Protein AF-A0A2N5ZQQ6-F1 (afdb_monomer)

Structure (mmCIF, N/CA/C/O backbone):
data_AF-A0A2N5ZQQ6-F1
#
_entry.id   AF-A0A2N5ZQQ6-F1
#
loop_
_atom_site.group_PDB
_atom_site.id
_atom_site.type_symbol
_atom_site.label_atom_id
_atom_site.label_alt_id
_atom_site.label_comp_id
_atom_site.label_asym_id
_atom_site.label_entity_id
_atom_site.label_seq_id
_atom_site.pdbx_PDB_ins_code
_atom_site.Cartn_x
_atom_site.Cartn_y
_atom_site.Cartn_z
_atom_site.occupancy
_atom_site.B_iso_or_equiv
_atom_site.auth_seq_id
_atom_site.auth_comp_id
_atom_site.auth_asym_id
_atom_site.auth_atom_id
_atom_site.pdbx_PDB_model_num
ATOM 1 N N . MET A 1 1 ? 8.781 -5.656 -29.644 1.00 57.94 1 MET A N 1
ATOM 2 C CA . MET A 1 1 ? 8.511 -6.253 -28.310 1.00 57.94 1 MET A CA 1
ATOM 3 C C . MET A 1 1 ? 8.900 -5.355 -27.125 1.00 57.94 1 MET A C 1
ATOM 5 O O . MET A 1 1 ? 8.146 -5.295 -26.163 1.00 57.94 1 MET A O 1
ATOM 9 N N . MET A 1 2 ? 9.999 -4.590 -27.186 1.00 62.81 2 MET A N 1
ATOM 10 C CA . MET A 1 2 ? 10.494 -3.766 -26.062 1.00 62.81 2 MET A CA 1
ATOM 11 C C . MET A 1 2 ? 9.524 -2.664 -25.565 1.00 62.81 2 MET A C 1
ATOM 13 O O . MET A 1 2 ? 9.426 -2.421 -24.361 1.00 62.81 2 MET A O 1
ATOM 17 N N . ASN A 1 3 ? 8.734 -2.054 -26.461 1.00 72.44 3 ASN A N 1
ATOM 18 C CA . ASN A 1 3 ? 7.727 -1.044 -26.089 1.00 72.44 3 ASN A CA 1
ATOM 19 C C . ASN A 1 3 ? 6.546 -1.614 -25.287 1.00 72.44 3 ASN A C 1
ATOM 21 O O . ASN A 1 3 ? 6.039 -0.938 -24.393 1.00 72.44 3 ASN A O 1
ATOM 25 N N . LEU A 1 4 ? 6.141 -2.862 -25.546 1.00 72.31 4 LEU A N 1
ATOM 26 C CA . LEU A 1 4 ? 5.049 -3.513 -24.812 1.00 72.31 4 LEU A CA 1
ATOM 27 C C . LEU A 1 4 ? 5.448 -3.758 -23.353 1.00 72.31 4 LEU A C 1
ATOM 29 O O . LEU A 1 4 ? 4.698 -3.428 -22.441 1.00 72.31 4 LEU A O 1
ATOM 33 N N . ILE A 1 5 ? 6.678 -4.221 -23.127 1.00 74.69 5 ILE A N 1
ATOM 34 C CA . ILE A 1 5 ? 7.236 -4.472 -21.790 1.00 74.69 5 ILE A CA 1
ATOM 35 C C . ILE A 1 5 ? 7.366 -3.162 -20.998 1.00 74.69 5 ILE A C 1
ATOM 37 O O . ILE A 1 5 ? 7.087 -3.113 -19.799 1.00 74.69 5 ILE A O 1
ATOM 41 N N . LYS A 1 6 ? 7.750 -2.065 -21.663 1.00 75.25 6 LYS A N 1
ATOM 42 C CA . LYS A 1 6 ? 7.822 -0.730 -21.045 1.00 75.25 6 LYS A CA 1
ATOM 43 C C . LYS A 1 6 ? 6.433 -0.223 -20.632 1.00 75.25 6 LYS A C 1
ATOM 45 O O . LYS A 1 6 ? 6.281 0.316 -19.535 1.00 75.25 6 LYS A O 1
ATOM 50 N N . ASN A 1 7 ? 5.415 -0.465 -21.461 1.00 78.69 7 ASN A N 1
ATOM 51 C CA . ASN A 1 7 ? 4.027 -0.117 -21.151 1.00 78.69 7 ASN A CA 1
ATOM 52 C C . ASN A 1 7 ? 3.463 -0.947 -19.988 1.00 78.69 7 ASN A C 1
ATOM 54 O O . ASN A 1 7 ? 2.850 -0.385 -19.080 1.00 78.69 7 ASN A O 1
ATOM 58 N N . ILE A 1 8 ? 3.723 -2.259 -19.972 1.00 79.50 8 ILE A N 1
ATOM 59 C CA . ILE A 1 8 ? 3.305 -3.162 -18.889 1.00 79.50 8 ILE A CA 1
ATOM 60 C C . ILE A 1 8 ? 3.950 -2.733 -17.569 1.00 79.50 8 ILE A C 1
ATOM 62 O O . ILE A 1 8 ? 3.241 -2.551 -16.580 1.00 79.50 8 ILE A O 1
ATOM 66 N N . ARG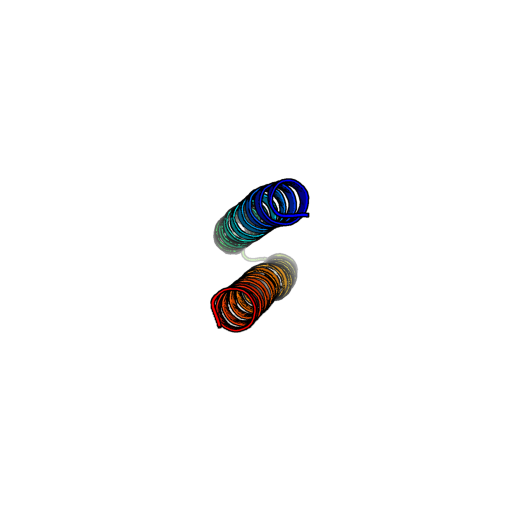 A 1 9 ? 5.261 -2.447 -17.558 1.00 76.88 9 ARG A N 1
ATOM 67 C CA . ARG A 1 9 ? 5.956 -1.918 -16.371 1.00 76.88 9 ARG A CA 1
ATOM 68 C C . ARG A 1 9 ? 5.313 -0.643 -15.835 1.00 76.88 9 ARG A C 1
ATOM 70 O O . ARG A 1 9 ? 5.129 -0.525 -14.624 1.00 76.88 9 ARG A O 1
ATOM 77 N N . LYS A 1 10 ? 4.965 0.303 -16.713 1.00 81.38 10 LYS A N 1
ATOM 78 C CA . LYS A 1 10 ? 4.336 1.573 -16.316 1.00 81.38 10 LYS A CA 1
ATOM 79 C C . LYS A 1 10 ? 2.944 1.346 -15.716 1.00 81.38 10 LYS A C 1
ATOM 81 O O . LYS A 1 10 ? 2.631 1.933 -14.682 1.00 81.38 10 LYS A O 1
ATOM 86 N N . LYS A 1 11 ? 2.149 0.450 -16.312 1.00 80.69 11 LYS A N 1
ATOM 87 C CA . LYS A 1 11 ? 0.813 0.079 -15.818 1.00 80.69 11 LYS A CA 1
ATOM 88 C C . LYS A 1 11 ? 0.881 -0.618 -14.460 1.00 80.69 11 LYS A C 1
ATOM 90 O O . LYS A 1 11 ? 0.207 -0.189 -13.531 1.00 80.69 11 LYS A O 1
ATOM 95 N N . VAL A 1 12 ? 1.749 -1.621 -14.319 1.00 83.06 12 VAL A N 1
ATOM 96 C CA . VAL A 1 12 ? 1.949 -2.360 -13.061 1.00 83.06 12 VAL A CA 1
ATOM 97 C C . VAL A 1 12 ? 2.418 -1.424 -11.948 1.00 83.06 12 VAL A C 1
ATOM 99 O O . VAL A 1 12 ? 1.914 -1.503 -10.835 1.00 83.06 12 VAL A O 1
ATOM 102 N N . ASN A 1 13 ? 3.303 -0.468 -12.245 1.00 83.75 13 ASN A N 1
ATOM 103 C CA . ASN A 1 13 ? 3.732 0.523 -11.258 1.00 83.75 13 ASN A CA 1
ATOM 104 C C . ASN A 1 13 ? 2.585 1.442 -10.801 1.00 83.75 13 ASN A C 1
ATOM 106 O O . ASN A 1 13 ? 2.494 1.772 -9.621 1.00 83.75 13 ASN A O 1
ATOM 110 N N . GLY A 1 14 ? 1.703 1.841 -11.724 1.00 85.44 14 GLY A N 1
ATOM 111 C CA . GLY A 1 14 ? 0.499 2.609 -11.398 1.00 85.44 14 GLY A CA 1
ATOM 112 C C . GLY A 1 14 ? -0.491 1.819 -10.539 1.00 85.44 14 GLY A C 1
ATOM 113 O O . GLY A 1 14 ? -1.049 2.368 -9.589 1.00 85.44 14 GLY A O 1
ATOM 114 N N . ILE A 1 15 ? -0.650 0.523 -10.823 1.00 86.56 15 ILE A N 1
ATOM 115 C CA . ILE A 1 15 ? -1.485 -0.390 -10.034 1.00 86.56 15 ILE A CA 1
ATOM 116 C C . ILE A 1 15 ? -0.903 -0.540 -8.627 1.00 86.56 15 ILE A C 1
ATOM 118 O O . ILE A 1 15 ? -1.607 -0.261 -7.666 1.00 86.56 15 ILE A O 1
ATOM 122 N N . ILE A 1 16 ? 0.387 -0.869 -8.490 1.00 85.38 16 ILE A N 1
ATOM 123 C CA . ILE A 1 16 ? 1.065 -0.977 -7.185 1.00 85.38 16 ILE A CA 1
ATOM 124 C C . ILE A 1 16 ? 0.855 0.303 -6.371 1.00 85.38 16 ILE A C 1
ATOM 126 O O . ILE A 1 16 ? 0.399 0.235 -5.234 1.00 85.38 16 ILE A O 1
ATOM 130 N N . ARG A 1 17 ? 1.101 1.475 -6.973 1.00 86.12 17 ARG A N 1
ATOM 131 C CA . ARG A 1 17 ? 0.925 2.765 -6.296 1.00 86.12 17 ARG A CA 1
ATOM 132 C C . ARG A 1 17 ? -0.520 2.996 -5.851 1.00 86.12 17 ARG A C 1
ATOM 134 O O . ARG A 1 17 ? -0.729 3.469 -4.740 1.00 86.12 17 ARG A O 1
ATOM 141 N N . SER A 1 18 ? -1.497 2.655 -6.689 1.00 88.44 18 SER A N 1
ATOM 142 C CA . SER A 1 18 ? -2.916 2.798 -6.346 1.00 88.44 18 SER A CA 1
ATOM 143 C C . SER A 1 18 ? -3.295 1.874 -5.191 1.00 88.44 18 SER A C 1
ATOM 145 O O . SER A 1 18 ? -3.839 2.346 -4.203 1.00 88.44 18 SER A O 1
ATOM 147 N N . PHE A 1 19 ? -2.915 0.594 -5.257 1.00 84.38 19 PHE A N 1
ATOM 148 C CA . PHE A 1 19 ? -3.157 -0.375 -4.185 1.00 84.38 19 PHE A CA 1
ATOM 149 C C . PHE A 1 19 ? -2.518 0.065 -2.857 1.00 84.38 19 PHE A C 1
ATOM 151 O O . PHE A 1 19 ? -3.157 -0.036 -1.811 1.00 84.38 19 PHE A O 1
ATOM 158 N N . THR A 1 20 ? -1.294 0.606 -2.888 1.00 85.25 20 THR A N 1
ATOM 159 C CA . THR A 1 20 ? -0.640 1.153 -1.691 1.00 85.25 20 THR A CA 1
ATOM 160 C C . THR A 1 20 ? -1.404 2.345 -1.119 1.00 85.25 20 THR A C 1
ATOM 162 O O . THR A 1 20 ? -1.679 2.366 0.077 1.00 85.25 20 THR A O 1
ATOM 165 N N . ILE A 1 21 ? -1.778 3.321 -1.954 1.00 90.94 21 ILE A N 1
ATOM 166 C CA . ILE A 1 21 ? -2.515 4.513 -1.507 1.00 90.94 21 ILE A CA 1
ATOM 167 C C . ILE A 1 21 ? -3.872 4.117 -0.917 1.00 90.94 21 ILE A C 1
ATOM 169 O O . ILE A 1 21 ? -4.211 4.566 0.176 1.00 90.94 21 ILE A O 1
ATOM 173 N N . THR A 1 22 ? -4.624 3.248 -1.596 1.00 89.12 22 THR A N 1
ATOM 174 C CA . THR A 1 22 ? -5.934 2.777 -1.132 1.00 89.12 22 THR A CA 1
ATOM 175 C C . THR A 1 22 ? -5.824 2.003 0.182 1.00 89.12 22 THR A C 1
ATOM 177 O O . THR A 1 22 ? -6.613 2.249 1.092 1.00 89.12 22 THR A O 1
ATOM 180 N N . GLY A 1 23 ? -4.827 1.122 0.326 1.00 84.62 23 GLY A N 1
ATOM 181 C CA . GLY A 1 23 ? -4.588 0.391 1.574 1.00 84.62 23 GLY A CA 1
ATOM 182 C C . GLY A 1 23 ? -4.260 1.315 2.751 1.00 84.62 23 GLY A C 1
ATOM 183 O O . GLY A 1 23 ? -4.809 1.150 3.837 1.00 84.62 23 GLY A O 1
ATOM 184 N N . VAL A 1 24 ? -3.429 2.338 2.532 1.00 89.25 24 VAL A N 1
ATOM 185 C CA . VAL A 1 24 ? -3.112 3.343 3.562 1.00 89.25 24 VAL A CA 1
ATOM 186 C C . VAL A 1 24 ? -4.344 4.178 3.932 1.00 89.25 24 VAL A C 1
ATOM 188 O O . VAL A 1 24 ? -4.596 4.409 5.111 1.00 89.25 24 VAL A O 1
ATOM 191 N N . LEU A 1 25 ? -5.151 4.589 2.952 1.00 90.81 25 LEU A N 1
ATOM 192 C CA . LEU A 1 25 ? -6.405 5.316 3.190 1.00 90.81 25 LEU A CA 1
ATOM 193 C C . LEU A 1 25 ? -7.393 4.515 4.046 1.00 90.81 25 LEU A C 1
ATOM 195 O O . LEU A 1 25 ? -7.981 5.063 4.977 1.00 90.81 25 LEU A O 1
ATOM 199 N N . LEU A 1 26 ? -7.541 3.218 3.766 1.00 86.94 26 LEU A N 1
ATOM 200 C CA . LEU A 1 26 ? -8.382 2.311 4.553 1.00 86.94 26 LEU A CA 1
ATOM 201 C C . LEU A 1 26 ? -7.907 2.187 6.007 1.00 86.94 26 LEU A C 1
ATOM 203 O O . LEU A 1 26 ? -8.738 2.137 6.909 1.00 86.94 26 LEU A O 1
ATOM 207 N N . ILE A 1 27 ? -6.592 2.193 6.247 1.00 88.25 27 ILE A N 1
ATOM 208 C CA . ILE A 1 27 ? -6.023 2.204 7.603 1.00 88.25 27 ILE A CA 1
ATOM 209 C C . ILE A 1 27 ? -6.436 3.475 8.351 1.00 88.25 27 ILE A C 1
ATOM 211 O O . ILE A 1 27 ? -6.936 3.389 9.472 1.00 88.25 27 ILE A O 1
ATOM 215 N N . PHE A 1 28 ? -6.280 4.648 7.730 1.00 88.81 28 PHE A N 1
ATOM 216 C CA . PHE A 1 28 ? -6.691 5.911 8.350 1.00 88.81 28 PHE A CA 1
ATOM 217 C C . PHE A 1 28 ? -8.190 5.938 8.661 1.00 88.81 28 PHE A C 1
ATOM 219 O O . PHE A 1 28 ? -8.579 6.339 9.758 1.00 88.81 28 PHE A O 1
ATOM 226 N N . LEU A 1 29 ? -9.023 5.467 7.729 1.00 86.06 29 LEU A N 1
ATOM 227 C CA . LEU A 1 29 ? -10.467 5.348 7.932 1.00 86.06 29 LEU A CA 1
ATOM 228 C C . LEU A 1 29 ? -10.807 4.413 9.098 1.00 86.06 29 LEU A C 1
ATOM 230 O O . LEU A 1 29 ? -11.624 4.778 9.939 1.00 86.06 29 LEU A O 1
ATOM 234 N N . GLY A 1 30 ? -10.147 3.258 9.202 1.00 85.56 30 GLY A N 1
ATOM 235 C CA . GLY A 1 30 ? -10.339 2.330 10.319 1.00 85.56 30 GLY A CA 1
ATOM 236 C C . GLY A 1 30 ? -10.029 2.965 11.679 1.00 85.56 30 GLY A C 1
ATOM 237 O O . GLY A 1 30 ? -10.812 2.820 12.618 1.00 85.56 30 GLY A O 1
ATOM 238 N N . ILE A 1 31 ? -8.935 3.730 11.774 1.00 84.69 31 ILE A N 1
ATOM 239 C CA . ILE A 1 31 ? -8.545 4.447 13.004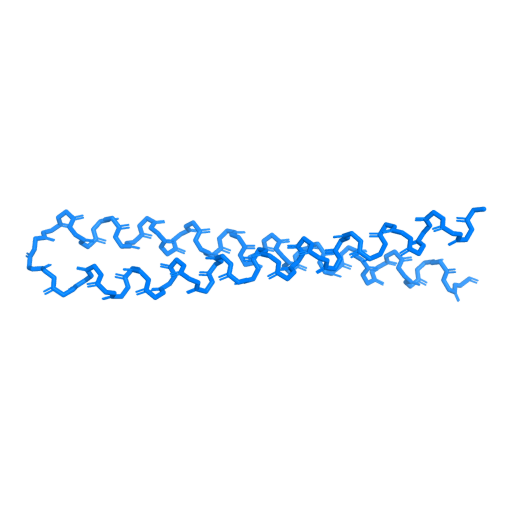 1.00 84.69 31 ILE A CA 1
ATOM 240 C C . ILE A 1 31 ? -9.564 5.540 13.360 1.00 84.69 31 ILE A C 1
ATOM 242 O O . ILE A 1 31 ? -9.921 5.694 14.525 1.00 84.69 31 ILE A O 1
ATOM 246 N N . LEU A 1 32 ? -10.053 6.286 12.366 1.00 84.12 32 LEU A N 1
ATOM 247 C CA . LEU A 1 32 ? -11.079 7.318 12.560 1.00 84.12 32 LEU A CA 1
ATOM 248 C C . LEU A 1 32 ? -12.398 6.729 13.069 1.00 84.12 32 LEU A C 1
ATOM 250 O O . LEU A 1 32 ? -13.050 7.321 13.929 1.00 84.12 32 LEU A O 1
ATOM 254 N N . ILE A 1 33 ? -12.775 5.562 12.548 1.00 84.12 33 ILE A N 1
ATOM 255 C CA . ILE A 1 33 ? -14.002 4.858 12.920 1.00 84.12 33 ILE A CA 1
ATOM 256 C C . ILE A 1 33 ? -13.926 4.407 14.384 1.00 84.12 33 ILE A C 1
ATOM 258 O O . ILE A 1 33 ? -14.864 4.682 15.128 1.00 84.12 33 ILE A O 1
ATOM 262 N N . LEU A 1 34 ? -12.790 3.853 14.827 1.00 79.44 34 LEU A N 1
ATOM 263 C CA . LEU A 1 34 ? -12.522 3.355 16.192 1.00 79.44 34 LEU A CA 1
ATOM 264 C C . LEU A 1 34 ? -12.780 4.347 17.346 1.00 79.44 34 LEU A C 1
ATOM 266 O O . LEU A 1 34 ? -12.780 3.931 18.499 1.00 79.44 34 LEU A O 1
ATOM 270 N N . LYS A 1 35 ? -13.025 5.632 17.070 1.00 75.81 35 LYS A N 1
ATOM 271 C CA . LYS A 1 35 ? -13.363 6.640 18.086 1.00 75.81 35 LYS A CA 1
ATOM 272 C C . LYS A 1 35 ? -14.751 6.439 18.725 1.00 75.81 35 LYS A C 1
ATOM 274 O O . LYS A 1 35 ? -15.006 7.009 19.779 1.00 75.81 35 LYS A O 1
ATOM 279 N N . ASN A 1 36 ? -15.658 5.684 18.099 1.00 70.69 36 ASN A N 1
ATOM 280 C CA . ASN A 1 36 ? -16.999 5.448 18.646 1.00 70.69 36 ASN A CA 1
ATOM 281 C C . ASN A 1 36 ? -17.061 4.172 19.506 1.00 70.69 36 ASN A C 1
ATOM 283 O O . ASN A 1 36 ? -16.662 3.108 19.037 1.00 70.69 36 ASN A O 1
ATOM 287 N N . ASP A 1 37 ? -17.685 4.248 20.687 1.00 75.50 37 ASP A N 1
ATOM 288 C CA . ASP A 1 37 ? -17.763 3.165 21.694 1.00 75.50 37 ASP A CA 1
ATOM 289 C C . ASP A 1 37 ? -18.614 1.937 21.299 1.00 75.50 37 ASP A C 1
ATOM 291 O O . ASP A 1 37 ? -18.808 1.009 22.085 1.00 75.50 37 ASP A O 1
ATOM 295 N N . TYR A 1 38 ? -19.147 1.888 20.076 1.00 81.25 38 TYR A N 1
ATOM 296 C CA . TYR A 1 38 ? -19.973 0.766 19.629 1.00 81.25 38 TYR A CA 1
ATOM 297 C C . TYR A 1 38 ? -19.117 -0.436 19.205 1.00 81.25 38 TYR A C 1
ATOM 299 O O . TYR A 1 38 ? -18.227 -0.323 18.368 1.00 81.25 38 TYR A O 1
ATOM 307 N N . ILE A 1 39 ? -19.462 -1.636 19.678 1.00 79.12 39 ILE A N 1
ATOM 308 C CA . ILE A 1 39 ? -18.793 -2.898 19.295 1.00 79.12 39 ILE A CA 1
ATOM 309 C C . ILE A 1 39 ? -18.803 -3.119 17.767 1.00 79.12 39 ILE A C 1
ATOM 311 O O . ILE A 1 39 ? -17.826 -3.605 17.194 1.00 79.12 39 ILE A O 1
ATOM 315 N N . PHE A 1 40 ? -19.869 -2.696 17.078 1.00 78.50 40 PHE A N 1
ATOM 316 C CA . PHE A 1 40 ? -19.955 -2.742 15.612 1.00 78.50 40 PHE A CA 1
ATOM 317 C C . PHE A 1 40 ? -18.872 -1.905 14.919 1.00 78.50 40 PHE A C 1
ATOM 319 O O . PHE A 1 40 ? -18.349 -2.312 13.885 1.00 78.50 40 PHE A O 1
ATOM 326 N N . THR A 1 41 ? -18.492 -0.771 15.505 1.00 84.38 41 THR A N 1
ATOM 327 C CA . THR A 1 41 ? -17.428 0.111 15.013 1.00 84.38 41 THR A CA 1
ATOM 328 C C . THR A 1 41 ? -16.084 -0.608 14.980 1.00 84.38 41 THR A C 1
ATOM 330 O O . THR A 1 41 ? -15.358 -0.531 13.989 1.00 84.38 41 THR A O 1
ATOM 333 N N . VAL A 1 42 ? -15.778 -1.357 16.044 1.00 82.44 42 VAL A N 1
ATOM 334 C CA . VAL A 1 42 ? -14.551 -2.15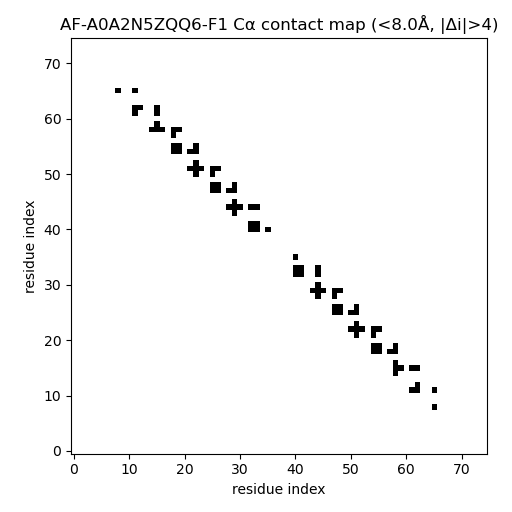3 16.149 1.00 82.44 42 VAL A CA 1
ATOM 335 C C . VAL A 1 42 ? -14.543 -3.248 15.087 1.00 82.44 42 VAL A C 1
ATOM 337 O O . VAL A 1 42 ? -13.547 -3.401 14.386 1.00 82.44 42 VAL A O 1
ATOM 340 N N . LEU A 1 43 ? -15.662 -3.958 14.908 1.00 88.12 43 LEU A N 1
ATOM 341 C CA . LEU A 1 43 ? -15.790 -5.022 13.908 1.00 88.12 43 LEU A CA 1
ATOM 342 C C . LEU A 1 43 ? -15.569 -4.497 12.476 1.00 88.12 43 LEU A C 1
ATOM 344 O O . LEU A 1 43 ? -14.846 -5.108 11.687 1.00 88.12 43 LEU A O 1
ATOM 348 N N . VAL A 1 44 ? -16.152 -3.338 12.153 1.00 87.50 44 VAL A N 1
ATOM 349 C CA . VAL A 1 44 ? -16.008 -2.682 10.844 1.00 87.50 44 VAL A CA 1
ATOM 350 C C . VAL A 1 44 ? -14.580 -2.183 10.623 1.00 87.50 44 VAL A C 1
ATOM 352 O O . VAL A 1 44 ? -14.030 -2.379 9.538 1.00 87.50 44 VAL A O 1
ATOM 355 N N . ALA A 1 45 ? -13.950 -1.589 11.639 1.00 87.38 45 ALA A N 1
ATOM 356 C CA . ALA A 1 45 ? -12.556 -1.166 11.555 1.00 87.38 45 ALA A CA 1
ATOM 357 C C . ALA A 1 45 ? -11.630 -2.367 11.300 1.00 87.38 45 ALA A C 1
ATOM 359 O O . ALA A 1 45 ? -10.779 -2.315 10.413 1.00 87.38 45 ALA A O 1
ATOM 360 N N . LEU A 1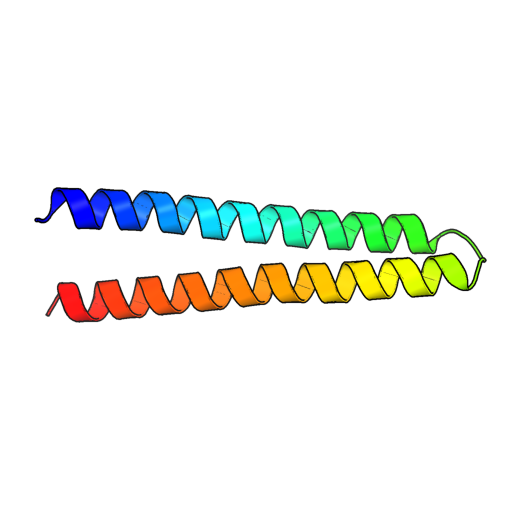 46 ? -11.840 -3.479 12.010 1.00 88.44 46 LEU A N 1
ATOM 361 C CA . LEU A 1 46 ? -11.071 -4.716 11.844 1.00 88.44 46 LEU A CA 1
ATOM 362 C C . LEU A 1 46 ? -11.221 -5.289 10.430 1.00 88.44 46 LEU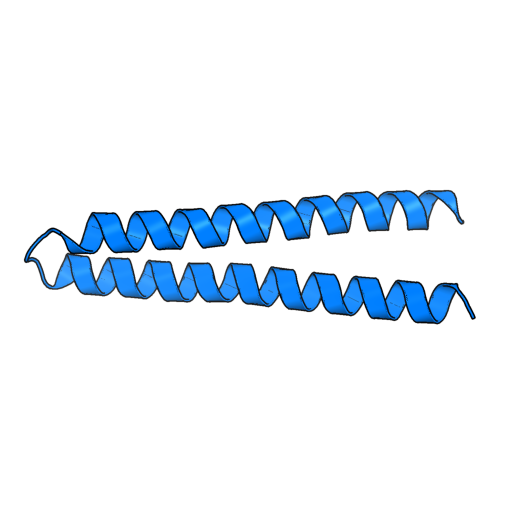 A C 1
ATOM 364 O O . LEU A 1 46 ? -10.229 -5.655 9.798 1.00 88.44 46 LEU A O 1
ATOM 368 N N . PHE A 1 47 ? -12.442 -5.282 9.892 1.00 89.94 47 PHE A N 1
ATOM 369 C CA . PHE A 1 47 ? -12.689 -5.651 8.502 1.00 89.94 47 PHE A CA 1
ATOM 370 C C . PHE A 1 47 ? -11.938 -4.732 7.524 1.00 89.94 47 PHE A C 1
ATOM 372 O O . PHE A 1 47 ? -11.254 -5.223 6.624 1.00 89.94 47 PHE A O 1
ATOM 379 N N . MET A 1 48 ? -11.979 -3.410 7.727 1.00 89.06 48 MET A N 1
ATOM 380 C CA . MET A 1 48 ? -11.216 -2.457 6.907 1.00 89.06 48 MET A CA 1
ATOM 381 C C . MET A 1 48 ? -9.706 -2.706 6.968 1.00 89.06 48 MET A C 1
ATOM 383 O O . MET A 1 48 ? -9.044 -2.627 5.933 1.00 89.06 48 MET A O 1
ATOM 387 N N . PHE A 1 49 ? -9.158 -3.061 8.132 1.00 88.00 49 PHE A N 1
ATOM 388 C CA . PHE A 1 49 ? -7.743 -3.417 8.274 1.00 88.00 49 PHE A CA 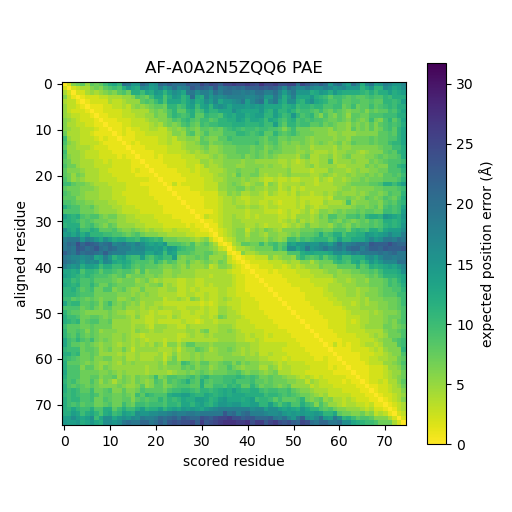1
ATOM 389 C C . PHE A 1 49 ? -7.376 -4.693 7.511 1.00 88.00 49 PHE A C 1
ATOM 391 O O . PHE A 1 49 ? -6.342 -4.724 6.842 1.00 88.00 49 PHE A O 1
ATOM 398 N N . ILE A 1 50 ? -8.221 -5.728 7.551 1.00 91.38 50 ILE A N 1
ATOM 399 C CA . ILE A 1 50 ? -8.016 -6.968 6.781 1.00 91.38 50 ILE A CA 1
ATOM 400 C C . ILE A 1 50 ? -8.012 -6.669 5.277 1.00 91.38 50 ILE A C 1
ATOM 402 O O . ILE A 1 50 ? -7.147 -7.143 4.529 1.00 91.38 50 ILE A O 1
ATOM 406 N N . VAL A 1 51 ? -8.953 -5.838 4.831 1.00 90.19 51 VAL A N 1
ATOM 407 C CA . VAL A 1 51 ? -9.040 -5.404 3.436 1.00 90.19 51 VAL A CA 1
ATOM 408 C C . VAL A 1 51 ? -7.790 -4.606 3.054 1.00 90.19 51 VAL A C 1
ATOM 410 O O . VAL A 1 51 ? -7.133 -4.941 2.067 1.00 90.19 51 VAL A O 1
ATOM 413 N N . ALA A 1 52 ? -7.384 -3.626 3.864 1.00 89.50 52 ALA A N 1
ATOM 414 C CA . ALA A 1 52 ? -6.165 -2.846 3.655 1.00 89.50 52 ALA A CA 1
ATOM 415 C C . ALA A 1 52 ? -4.911 -3.726 3.554 1.00 89.50 52 ALA A C 1
ATOM 417 O O . ALA A 1 52 ? -4.107 -3.560 2.633 1.00 89.50 52 ALA A O 1
ATOM 418 N N . TYR A 1 53 ? -4.765 -4.696 4.459 1.00 88.94 53 TYR A N 1
ATOM 419 C CA . TYR A 1 53 ? -3.666 -5.657 4.439 1.00 88.94 53 TYR A CA 1
ATOM 420 C C . TYR A 1 53 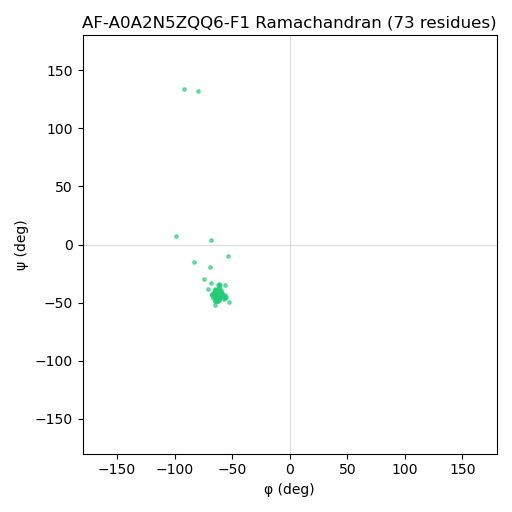? -3.649 -6.471 3.141 1.00 88.94 53 TYR A C 1
ATOM 422 O O . TYR A 1 53 ? -2.593 -6.661 2.538 1.00 88.94 53 TYR A O 1
ATOM 430 N N . THR A 1 54 ? -4.819 -6.891 2.659 1.00 90.00 54 THR A N 1
ATOM 431 C CA . THR A 1 54 ? -4.954 -7.617 1.388 1.00 90.00 54 THR A CA 1
ATOM 432 C C . THR A 1 54 ? -4.509 -6.757 0.203 1.00 90.00 54 THR A C 1
ATOM 434 O O . THR A 1 54 ? -3.740 -7.226 -0.640 1.00 90.00 54 THR A O 1
ATOM 437 N N . PHE A 1 55 ? -4.911 -5.482 0.162 1.00 84.94 55 PHE A N 1
ATOM 438 C CA . PHE A 1 55 ? -4.471 -4.534 -0.868 1.00 84.94 55 PHE A CA 1
ATOM 439 C C . PHE A 1 55 ? -2.949 -4.315 -0.838 1.00 84.94 55 PHE A C 1
ATOM 441 O O . PHE A 1 55 ? -2.293 -4.365 -1.881 1.00 84.94 55 PHE A O 1
ATOM 448 N N . LEU A 1 56 ? -2.366 -4.137 0.349 1.00 83.62 56 LEU A N 1
ATOM 449 C CA . LEU A 1 56 ? -0.921 -3.949 0.519 1.00 83.62 56 LEU A CA 1
ATOM 450 C C . LEU A 1 56 ? -0.120 -5.208 0.155 1.00 83.62 56 LEU A C 1
ATOM 452 O O . LEU A 1 56 ? 0.890 -5.121 -0.546 1.00 83.62 56 LEU A O 1
ATOM 456 N N . SER A 1 57 ? -0.594 -6.384 0.563 1.00 87.38 57 SER A N 1
ATOM 457 C CA . SER A 1 57 ? 0.006 -7.675 0.210 1.00 87.38 57 SER A CA 1
ATOM 458 C C . SER A 1 57 ? -0.066 -7.937 -1.299 1.00 87.38 57 SER A C 1
ATOM 460 O O . SER A 1 57 ? 0.917 -8.364 -1.912 1.00 87.38 57 SER A O 1
ATOM 462 N N . GLY A 1 58 ? -1.191 -7.594 -1.936 1.00 86.12 58 GLY A N 1
ATOM 463 C CA . GLY A 1 58 ? -1.345 -7.633 -3.390 1.00 86.12 58 GLY A CA 1
ATOM 464 C C . GLY A 1 58 ? -0.355 -6.714 -4.110 1.00 86.12 58 GLY A C 1
ATOM 465 O O . GLY A 1 58 ? 0.314 -7.149 -5.049 1.00 86.12 58 GLY A O 1
ATOM 466 N N . ALA A 1 59 ? -0.187 -5.477 -3.631 1.00 85.25 59 ALA A N 1
ATOM 467 C CA . ALA A 1 59 ? 0.808 -4.544 -4.161 1.00 85.25 59 ALA A CA 1
ATOM 468 C C . ALA A 1 59 ? 2.235 -5.102 -4.049 1.00 85.25 59 ALA A C 1
ATOM 470 O O . ALA A 1 59 ? 3.009 -5.019 -5.005 1.00 85.25 59 ALA A O 1
ATOM 471 N N . TYR A 1 60 ? 2.572 -5.715 -2.910 1.00 85.88 60 TYR A N 1
ATOM 472 C CA . TYR A 1 60 ? 3.883 -6.321 -2.687 1.00 85.88 60 TYR A CA 1
ATOM 473 C C . TYR A 1 60 ? 4.141 -7.509 -3.622 1.00 85.88 60 TYR A C 1
ATOM 475 O O . TYR A 1 60 ? 5.192 -7.575 -4.263 1.00 85.88 60 TYR A O 1
ATOM 483 N N . LYS A 1 61 ? 3.167 -8.416 -3.776 1.00 84.94 61 LYS A N 1
ATOM 484 C CA . LYS A 1 61 ? 3.271 -9.540 -4.723 1.00 84.94 61 LYS A CA 1
ATOM 485 C C . LYS A 1 61 ? 3.440 -9.056 -6.162 1.00 84.94 61 LYS A C 1
ATOM 487 O O . LYS A 1 61 ? 4.314 -9.556 -6.867 1.00 84.94 61 LYS A O 1
ATOM 492 N N . LEU A 1 62 ? 2.668 -8.051 -6.581 1.00 86.19 62 LEU A N 1
ATOM 493 C CA . LEU A 1 62 ? 2.795 -7.439 -7.909 1.00 86.19 62 LEU A CA 1
ATOM 494 C C . LEU A 1 62 ? 4.170 -6.795 -8.120 1.00 86.19 62 LEU A C 1
ATOM 496 O O . LEU A 1 62 ? 4.739 -6.882 -9.210 1.00 86.19 62 LEU A O 1
ATOM 500 N N . TRP A 1 63 ? 4.726 -6.173 -7.081 1.00 84.81 63 TRP A N 1
ATOM 501 C CA . TRP A 1 63 ? 6.070 -5.608 -7.126 1.00 84.81 63 TRP A CA 1
ATOM 502 C C . TRP A 1 63 ? 7.151 -6.688 -7.241 1.00 84.81 63 TRP A C 1
ATOM 504 O O . TRP A 1 63 ? 8.054 -6.548 -8.068 1.00 84.81 63 TRP A O 1
ATOM 514 N N . SER A 1 64 ? 7.035 -7.785 -6.485 1.00 84.38 64 SER A N 1
ATOM 515 C CA . SER A 1 64 ? 7.952 -8.928 -6.589 1.00 84.38 64 SER A CA 1
ATOM 516 C C . SER A 1 64 ? 7.902 -9.555 -7.979 1.00 84.38 64 SER A C 1
ATOM 518 O O . SER A 1 64 ? 8.943 -9.714 -8.606 1.00 84.38 64 SER A O 1
ATOM 520 N N . MET A 1 65 ? 6.700 -9.806 -8.512 1.00 83.25 65 MET A N 1
ATOM 521 C CA . MET A 1 65 ? 6.531 -10.330 -9.871 1.00 83.25 65 MET A CA 1
ATOM 522 C C . MET A 1 65 ? 7.193 -9.417 -10.903 1.00 83.25 65 MET A C 1
ATOM 524 O O . MET A 1 65 ? 7.954 -9.890 -11.741 1.00 83.25 65 MET A O 1
ATOM 528 N N . LYS A 1 66 ? 6.968 -8.097 -10.820 1.00 80.25 66 LYS A N 1
ATOM 529 C CA . LYS A 1 66 ? 7.640 -7.125 -11.696 1.00 80.25 66 LYS A CA 1
ATOM 530 C C . LYS A 1 66 ? 9.166 -7.244 -11.603 1.00 80.25 66 LYS A C 1
ATOM 532 O O . LYS A 1 66 ? 9.833 -7.213 -12.632 1.00 80.25 66 LYS A O 1
ATOM 537 N N . LYS A 1 67 ? 9.710 -7.378 -10.390 1.00 80.81 67 LYS A N 1
ATOM 538 C CA . LYS A 1 67 ? 11.153 -7.494 -10.147 1.00 80.81 67 LYS A CA 1
ATOM 539 C C . LYS A 1 67 ? 11.734 -8.783 -10.734 1.00 80.81 67 LYS A C 1
ATOM 541 O O . LYS A 1 67 ? 12.805 -8.734 -11.335 1.00 80.81 67 LYS A O 1
ATOM 546 N N . ASP A 1 68 ? 11.025 -9.901 -10.607 1.00 82.06 68 ASP A N 1
ATOM 547 C CA . ASP A 1 68 ? 11.433 -11.177 -11.198 1.00 82.06 68 ASP A CA 1
ATOM 548 C C . ASP A 1 68 ? 11.381 -11.122 -12.728 1.00 82.06 68 ASP A C 1
ATOM 550 O O . ASP A 1 68 ? 12.362 -11.472 -13.382 1.00 82.06 68 ASP A O 1
ATOM 554 N N . PHE A 1 69 ? 10.303 -10.584 -13.311 1.00 78.94 69 PHE A N 1
ATOM 555 C CA . PHE A 1 69 ? 10.210 -10.364 -14.758 1.00 78.94 69 PHE A CA 1
ATOM 556 C C . PHE A 1 69 ? 11.350 -9.488 -15.281 1.00 78.94 69 PHE A C 1
ATOM 558 O O . PHE A 1 69 ? 11.973 -9.841 -16.278 1.00 78.94 69 PHE A O 1
ATOM 565 N N . ASP A 1 70 ? 11.663 -8.384 -14.598 1.00 77.19 70 ASP A N 1
ATOM 566 C CA . ASP A 1 70 ? 12.778 -7.507 -14.966 1.00 77.19 70 ASP A CA 1
ATOM 567 C C . ASP A 1 70 ? 14.132 -8.227 -14.883 1.00 77.19 70 ASP A C 1
ATOM 569 O O . ASP A 1 70 ? 14.997 -7.987 -15.722 1.00 77.19 70 ASP A O 1
ATOM 573 N N . LYS A 1 71 ? 14.310 -9.139 -13.920 1.00 78.62 71 LYS A N 1
ATOM 574 C CA . LYS A 1 71 ? 15.534 -9.935 -13.756 1.00 78.62 71 LYS A CA 1
ATOM 575 C C . LYS A 1 71 ? 15.710 -10.985 -14.858 1.00 78.62 71 LYS A C 1
ATOM 577 O O . LYS A 1 71 ? 16.834 -11.191 -15.304 1.00 78.62 71 LYS A O 1
ATOM 582 N N . TYR A 1 72 ? 14.628 -11.627 -15.302 1.00 71.12 72 TYR A N 1
ATOM 583 C CA . TYR A 1 72 ? 14.664 -12.593 -16.409 1.00 71.12 72 TYR A CA 1
ATOM 584 C C . TYR A 1 72 ? 14.819 -11.930 -17.782 1.00 71.12 72 TYR A C 1
ATOM 586 O O . TYR A 1 72 ? 15.404 -12.531 -18.671 1.00 71.12 72 TYR A O 1
ATOM 594 N N . LEU A 1 73 ? 14.319 -10.704 -17.959 1.00 64.94 73 LEU A N 1
ATOM 595 C CA . LEU A 1 73 ? 14.398 -9.971 -19.230 1.00 64.94 73 LEU A CA 1
ATOM 596 C C . LEU A 1 73 ? 15.726 -9.235 -19.465 1.00 64.94 73 LEU A C 1
ATOM 598 O O . LEU A 1 73 ? 15.972 -8.800 -20.585 1.00 64.94 73 LEU A O 1
ATOM 602 N N . ASN A 1 74 ? 16.542 -9.053 -18.424 1.00 57.50 74 ASN A N 1
ATOM 603 C CA . ASN A 1 74 ? 17.865 -8.416 -18.502 1.00 57.50 74 ASN A CA 1
ATOM 604 C C . ASN A 1 74 ? 19.028 -9.429 -18.555 1.00 57.50 74 ASN A C 1
ATOM 606 O O . ASN A 1 74 ? 20.183 -9.020 -18.427 1.00 57.50 74 ASN A O 1
ATOM 610 N N . LYS A 1 75 ? 18.732 -10.727 -18.681 1.00 47.00 75 LYS A N 1
ATOM 611 C CA . LYS A 1 75 ? 19.707 -11.812 -18.832 1.00 47.00 75 LYS A CA 1
ATOM 612 C C . LYS A 1 75 ? 19.659 -12.333 -20.263 1.00 47.00 75 LYS A C 1
ATOM 614 O O . LYS A 1 75 ? 20.740 -12.695 -20.767 1.00 47.00 75 LYS A O 1
#

Sequence (75 aa):
MMNLIKNIRKKVNGIIRSFTITGVLLIFLGILILKNDYIFTVLVALFMFIVAYTFLSGAYKLWSMKKDFDKYLNK

Secondary structure (DSSP, 8-state):
-HHHHHHHHHHHHHHHHHHHHHHHHHHHHHHHHTTS--HHHHHHHHHHHHHHHHHHHHHHHHHHHHHHHHHHHT-

Foldseek 3Di:
DVVVLVVVLVVLVVLLVVLLVQLVVLQVVLVVLVVDPDPVSPVVSVVSNVVSVVSNVVSVVSVVVNVVVVVVVVD

Solvent-accessible surface area (backbone atoms only — not comparable to full-atom values): 3897 Å² total; per-residue (Å²): 114,72,68,59,56,52,50,50,52,54,50,53,51,52,49,32,52,48,30,42,52,52,16,54,51,32,44,55,50,22,59,63,46,52,75,48,95,47,71,67,35,49,55,52,22,53,51,34,42,55,52,19,49,51,32,39,49,49,23,50,52,54,51,51,52,52,52,52,53,53,56,65,74,75,107

Mean predicted aligned error: 7.06 Å

Radius of gyration: 17.1 Å; Cα contacts (8 Å, |Δi|>4): 48; chains: 1; bounding box: 40×20×50 Å

pLDDT: mean 81.93, std 8.23, range [47.0, 91.38]

Nearest PDB structures (foldseek):
  8qhz-assembly1_D  TM=5.199E-01  e=2.668E+00  Synechocystis sp. PCC 6803
  7a0g-assembly1_DDD  TM=6.982E-01  e=7.641E+00  Serratia marcescens
  7o40-assembly1_F  TM=5.530E-01  e=5.149E+00  Synechocystis sp. PCC 6803 substr. Kazusa

=== Feature glossary ===
The record interleaves many kinds of information about one protein. Here is each kind framed as the question it answers.

Q: What are the backbone torsion angles?
A: φ (phi) and ψ (psi) are the two rotatable backbone dihedrals per residue: φ is the C(i-1)–N–Cα–C torsion, ψ is the N–Cα–C–N(i+1) torsion, both in degrees on (−180°, 180°]. α-helical residues cluster near (−60°, −45°); β-strand residues near (−120°, +130°). A Ramachandran plot is simply a scatter of (φ, ψ) for every residue.

Q: What is the amino-acid chain?
A: This is the polypeptide sequence — one letter per residue, N-terminus first. Length ranges from a few dozen residues for small domains to over a thousand for large multi-domain proteins.

Q: How mobile is each atom in the crystal?
A: For experimental (PDB) structures, the B-factor (temperature factor) quantifies the positional spread of each atom in the crystal — a combination of thermal vibration and static disorder — in units of Å². High B-factors mark flexible loops or poorly resolved regions; low B-factors mark the rigid, well-ordered core.

Q: Are the domains correctly placed relative to each other?
A: Predicted Aligned Error (PAE) is an AlphaFold confidence matrix: entry (i, j) is the expected error in the position of residue j, in ångströms, when the prediction is superimposed on the true structure at residue i. Low PAE within a block of residues means that block is internally rigid and well-predicted; high PAE between two blocks means their relative placement is uncertain even if each block individually is confident.

Q: How confident is the AlphaFold model at each residue?
A: pLDDT is the predicted lDDT-Cα score: AlphaFold's confidence that the local environment of each residue (all inter-atomic distances within 15 Å) is correctly placed. It is a per-residue number between 0 and 100, with higher meaning more reliable.

Q: What family and function is it annotated with?
A: Functional annotations link the protein to curated databases. InterPro entries identify conserved domains and families by matching the sequence against member-database signatures (Pfam, PROSITE, CDD, …). Gene Ontology (GO) terms describe molecular function, biological process, and cellular component in a controlled vocabulary. CATH places the structure in a hierarchical fold classification (Class/Architecture/Topology/Homologous-superfamily). The organism is the source species.

Q: How big and how compact is the whole molecule?
A: Three whole-structure scalars: the radius of gyration (RMS distance of Cα from centroid, in Å), the count of Cα–Cα contacts (pairs closer than 8 Å and separated by more than four residues in sequence — i.e. tertiary, not local, contacts), and the bounding-box dimensions. Together they distinguish compact globular folds from extended fibres or disordered chains.

Q: What know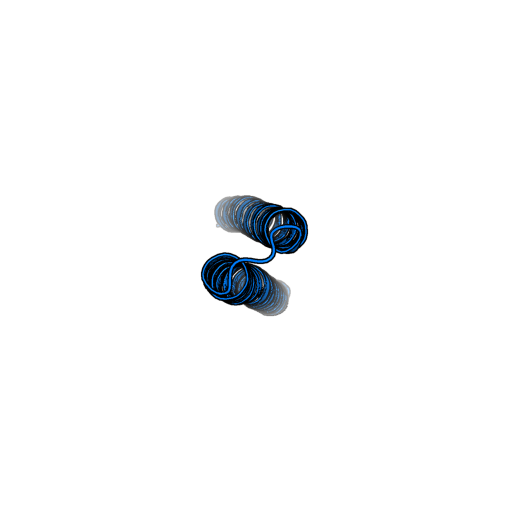n structures does this most resemble?
A: The Foldseek neighbor list gives the closest experimentally determined structures in the PDB, ranked by structural alignment. TM-score near 1 means near-identical fold; near 0.3 means o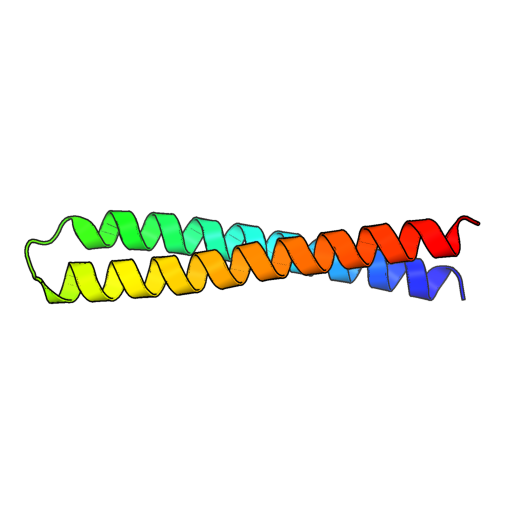nly rough topology match. This is how one finds what a novel AlphaFold prediction most resembles in the solved-structure universe.

Q: Which residues are buried vs exposed?
A: SASA measures how much of the protein is reachable by solvent. It is computed by rolling a water-sized probe over the atomic surface and summing the exposed area (Å²). Per-residue SASA distinguishes core (buried, low SASA) from surface (exposed, high SASA) residues; total SASA is a whole-molecule size measure.

Q: Which residues are in helices, strands, or loops?
A: Eight-state secondary structure (DSSP): H is the canonical α-helix, G the tighter 3₁₀-helix, I the wider π-helix; E/B are β-structure, T and S are turns and bends, and '-' is everything else. DSSP derives these from the pattern of main-chain N–H···O=C hydrogen bonds, not from the sequence.

Q: Where is each backbone atom in 3D?
A: Structure coordinates are given as an mmCIF _atom_site loop: one row per atom with element, residue name, chain id, sequence number, and x/y/z position in Å. Only the four main-chain atoms per residue are included here; side chains are omitted to keep the record compact.

Q: What if only a Cα trace is available?
A: Three-state secondary structure (P-SEA) collapses the eight DSSP classes into helix (a), strand (b), and coil (c). P-SEA assigns these from Cα geometry alone — distances and angles — without requiring backbone oxygens, so it works on any Cα trace.

Q: What do the rendered images show?
A: The six renders are orthographic views along the three Cartesian axes in both directions. Representation (cartoon, sticks, or surface) and color scheme (sequence-rainbow or by-chain) vary across proteins so the training set covers all the common visualization conventions.

Q: What does the local fold look like, residue by residue?
A: Foldseek's 3Di representation compresses backbone geometry into a per-residue letter drawn from a learned twenty-state alphabet. It captures the tertiary interaction pattern around each residue — which residues are packed against it in space, regardless of where they are in sequence.

Q: What do the diagnostic plots show?
A: The contact map is a binary N×N matrix image: pixel (i, j) is dark where Cα_i and Cα_j are within 8 Å and |i−j|>4. Because the |i−j|>4 filter removes local helical contacts, off-diagonal stripes parallel to the main diagonal indicate parallel β-sheets; stripes perpendicular to it indicate antiparallel β-sheets. The Ramachandran plot scatters every residue's (φ, ψ) pair against the sterically allowed regions. The PAE heatmap renders the predicted-aligned-error matrix.